Protein AF-A0A1V5AD58-F1 (afdb_monomer)

Nearest PDB structures (foldseek):
  9b3m-assembly1_A  TM=7.042E-01  e=6.873E+00  Staphylococcus aureus

Mean predicted aligned error: 9.77 Å

Structure (mmCIF, N/CA/C/O backbone):
data_AF-A0A1V5AD58-F1
#
_entry.id   AF-A0A1V5AD58-F1
#
loop_
_atom_site.group_PDB
_atom_site.id
_atom_site.type_symbol
_atom_site.label_atom_id
_atom_site.label_alt_id
_atom_site.label_comp_id
_atom_site.label_asym_id
_atom_site.label_entity_id
_atom_site.label_seq_id
_atom_site.pdbx_PDB_ins_code
_atom_site.Cartn_x
_atom_site.Cartn_y
_atom_site.Cartn_z
_atom_site.occupancy
_atom_site.B_iso_or_equiv
_atom_site.auth_seq_id
_atom_site.auth_comp_id
_atom_site.auth_asym_id
_atom_site.auth_atom_id
_atom_site.pdbx_PDB_model_num
ATOM 1 N N . MET A 1 1 ? -15.820 -0.517 3.379 1.00 56.34 1 MET A N 1
ATOM 2 C CA . MET A 1 1 ? -15.761 -1.652 2.433 1.00 56.34 1 MET A CA 1
ATOM 3 C C . MET A 1 1 ? -15.609 -1.183 0.987 1.00 56.34 1 MET A C 1
ATOM 5 O O . MET A 1 1 ? -14.560 -1.439 0.420 1.00 56.34 1 MET A O 1
ATOM 9 N N . LYS A 1 2 ? -16.562 -0.423 0.412 1.00 62.09 2 LYS A N 1
ATOM 10 C CA . LYS A 1 2 ? -16.493 0.024 -0.999 1.00 62.09 2 LYS A CA 1
ATOM 11 C C . LYS A 1 2 ? -15.225 0.829 -1.346 1.00 62.09 2 LYS A C 1
ATOM 13 O O . LYS A 1 2 ? -14.582 0.535 -2.341 1.00 62.09 2 LYS A O 1
ATOM 18 N N . THR A 1 3 ? -14.818 1.776 -0.499 1.00 68.00 3 THR A N 1
ATOM 19 C CA . THR A 1 3 ? -13.676 2.667 -0.784 1.00 68.00 3 THR A CA 1
ATOM 20 C C . THR A 1 3 ? -12.319 1.955 -0.770 1.00 68.00 3 THR A C 1
ATOM 22 O O . THR A 1 3 ? -11.500 2.204 -1.642 1.00 68.00 3 THR A O 1
ATOM 25 N N . ALA A 1 4 ? -12.104 1.021 0.166 1.00 67.88 4 ALA A N 1
ATOM 26 C CA . ALA A 1 4 ? -10.865 0.238 0.243 1.00 67.88 4 ALA A CA 1
ATOM 27 C C . ALA A 1 4 ? -10.693 -0.680 -0.981 1.00 67.88 4 ALA A C 1
ATOM 29 O O . ALA A 1 4 ? -9.604 -0.821 -1.529 1.00 67.88 4 ALA A O 1
ATOM 30 N N . LEU A 1 5 ? -11.795 -1.267 -1.448 1.00 69.31 5 LEU A N 1
ATOM 31 C CA . LEU A 1 5 ? -11.819 -2.139 -2.62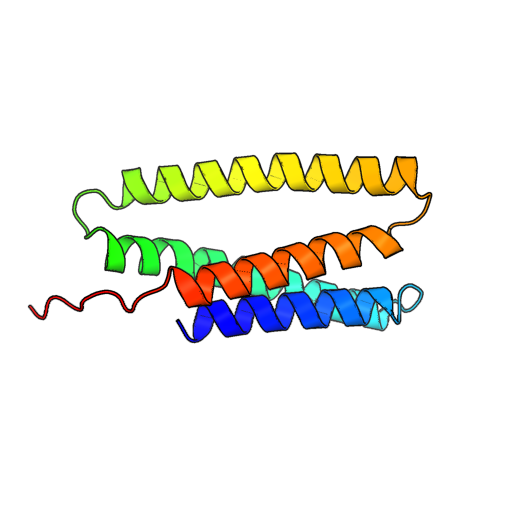0 1.00 69.31 5 LEU A CA 1
ATOM 32 C C . LEU A 1 5 ? -11.473 -1.364 -3.899 1.00 69.31 5 LEU A C 1
ATOM 34 O O . LEU A 1 5 ? -10.662 -1.826 -4.695 1.00 69.31 5 LEU A O 1
ATOM 38 N N . VAL A 1 6 ? -12.011 -0.148 -4.045 1.00 74.56 6 VAL A N 1
ATOM 39 C CA . VAL A 1 6 ? -11.675 0.758 -5.155 1.00 74.56 6 VAL A CA 1
ATOM 40 C C . VAL A 1 6 ? -10.185 1.103 -5.150 1.00 74.56 6 VAL A C 1
ATOM 42 O O . VAL A 1 6 ? -9.548 0.998 -6.193 1.00 74.56 6 VAL A O 1
ATOM 45 N N . THR A 1 7 ? -9.596 1.436 -3.996 1.00 74.88 7 THR A N 1
ATOM 46 C CA . THR A 1 7 ? -8.152 1.723 -3.922 1.00 74.88 7 THR A CA 1
ATOM 47 C C . THR A 1 7 ? -7.291 0.512 -4.286 1.00 74.88 7 THR A C 1
ATOM 49 O O . THR A 1 7 ? -6.333 0.665 -5.037 1.00 74.88 7 THR A O 1
ATOM 52 N N . TYR A 1 8 ? -7.645 -0.701 -3.841 1.00 75.25 8 TYR A N 1
ATOM 53 C CA . TYR A 1 8 ? -6.892 -1.908 -4.210 1.00 75.25 8 TYR A CA 1
ATOM 54 C C . TYR A 1 8 ? -7.007 -2.240 -5.701 1.00 75.25 8 TYR A C 1
ATOM 56 O O . TYR A 1 8 ? -6.009 -2.615 -6.312 1.00 75.25 8 TYR A O 1
ATOM 64 N N . ILE A 1 9 ? -8.185 -2.056 -6.305 1.00 77.81 9 ILE A N 1
ATOM 65 C CA . ILE A 1 9 ? -8.378 -2.238 -7.752 1.00 77.81 9 ILE A CA 1
ATOM 66 C C . ILE A 1 9 ? -7.537 -1.227 -8.539 1.00 77.81 9 ILE A C 1
ATOM 68 O O . ILE A 1 9 ? -6.861 -1.612 -9.489 1.00 77.81 9 ILE A O 1
ATOM 72 N N . LEU A 1 10 ? -7.537 0.047 -8.138 1.00 78.38 10 LEU A N 1
ATOM 73 C CA . LEU A 1 10 ? -6.760 1.090 -8.815 1.00 78.38 10 LEU A CA 1
ATOM 74 C C . LEU A 1 10 ? -5.251 0.818 -8.755 1.00 78.38 10 LEU A C 1
ATOM 76 O O . LEU A 1 10 ? -4.569 0.972 -9.767 1.00 78.38 10 LEU A O 1
ATOM 80 N N . ILE A 1 11 ? -4.743 0.363 -7.606 1.00 79.31 11 ILE A N 1
ATOM 81 C CA . ILE A 1 11 ? -3.336 -0.035 -7.449 1.00 79.31 11 ILE A CA 1
ATOM 82 C C . ILE A 1 11 ? -3.007 -1.216 -8.371 1.00 79.31 11 ILE A C 1
ATOM 84 O O . ILE A 1 11 ? -2.000 -1.185 -9.072 1.00 79.31 11 ILE A O 1
ATOM 88 N N . LEU A 1 12 ? -3.874 -2.230 -8.422 1.00 78.94 12 LEU A N 1
ATOM 89 C CA . LEU A 1 12 ? -3.675 -3.425 -9.245 1.00 78.94 12 LEU A CA 1
ATOM 90 C C . LEU A 1 12 ? -3.652 -3.075 -10.744 1.00 78.94 12 LEU A C 1
ATOM 92 O O . LEU A 1 12 ? -2.750 -3.504 -11.465 1.00 78.94 12 LEU A O 1
ATOM 96 N N . VAL A 1 13 ? -4.583 -2.230 -11.199 1.00 80.94 13 VAL A N 1
ATOM 97 C CA . VAL A 1 13 ? -4.621 -1.733 -12.584 1.00 80.94 13 VAL A CA 1
ATOM 98 C C . VAL A 1 13 ? -3.368 -0.920 -12.911 1.00 80.94 13 VAL A C 1
ATOM 100 O O . VAL A 1 13 ? -2.758 -1.162 -13.949 1.00 80.94 13 VAL A O 1
ATOM 103 N N . ALA A 1 14 ? -2.935 -0.015 -12.028 1.00 77.81 14 ALA A N 1
ATOM 104 C CA . ALA A 1 14 ? -1.712 0.763 -12.230 1.00 77.81 14 ALA A CA 1
ATOM 105 C C . ALA A 1 14 ? -0.466 -0.139 -12.331 1.00 77.81 14 ALA A C 1
ATOM 107 O O . ALA A 1 14 ? 0.366 0.049 -13.217 1.00 77.81 14 ALA A O 1
ATOM 108 N N . CYS A 1 15 ? -0.354 -1.167 -11.486 1.00 77.31 15 CYS A N 1
ATOM 109 C CA . CYS A 1 15 ? 0.761 -2.113 -11.545 1.00 77.31 15 CYS A CA 1
ATOM 110 C C . CYS A 1 15 ? 0.771 -2.941 -12.841 1.00 77.31 15 CYS A C 1
ATOM 112 O O . CYS A 1 15 ? 1.832 -3.104 -13.442 1.00 77.31 15 CYS A O 1
ATOM 114 N N . LEU A 1 16 ? -0.385 -3.428 -13.305 1.00 77.62 16 LEU A N 1
ATOM 115 C CA . LEU A 1 16 ? -0.487 -4.180 -14.565 1.00 77.62 16 LEU A CA 1
ATOM 116 C C . LEU A 1 16 ? -0.187 -3.306 -15.789 1.00 77.62 16 LEU A C 1
ATOM 118 O O . LEU A 1 16 ? 0.493 -3.745 -16.718 1.00 77.62 16 LEU A O 1
ATOM 122 N N . LEU A 1 17 ? -0.657 -2.059 -15.776 1.00 79.12 17 LEU A N 1
ATOM 123 C CA . LEU A 1 17 ? -0.442 -1.104 -16.860 1.00 79.12 17 LEU A CA 1
ATOM 124 C C . LEU A 1 17 ? 1.039 -0.709 -16.952 1.00 79.12 17 LEU A C 1
ATOM 126 O O . LEU A 1 17 ? 1.590 -0.643 -18.051 1.00 79.12 17 LEU A O 1
ATOM 130 N N . MET A 1 18 ? 1.710 -0.554 -15.807 1.00 75.19 18 MET A N 1
ATOM 131 C CA . MET A 1 18 ? 3.145 -0.275 -15.760 1.00 75.19 18 MET A CA 1
ATOM 132 C C . MET A 1 18 ? 4.015 -1.496 -16.100 1.00 75.19 18 MET A C 1
ATOM 134 O O . MET A 1 18 ? 5.097 -1.339 -16.662 1.00 75.19 18 MET A O 1
ATOM 138 N N . TYR A 1 19 ? 3.530 -2.713 -15.830 1.00 73.19 19 TYR A N 1
ATOM 139 C CA . TYR A 1 19 ? 4.180 -3.949 -16.275 1.00 73.19 19 TYR A CA 1
ATOM 140 C C . TYR A 1 19 ? 4.097 -4.127 -17.799 1.00 73.19 19 TYR A C 1
ATOM 142 O O . TYR A 1 19 ? 5.096 -4.457 -18.434 1.00 73.19 19 TYR A O 1
ATOM 150 N N . SER A 1 20 ? 2.926 -3.874 -18.395 1.00 73.44 20 SER A N 1
ATOM 151 C CA . SER A 1 20 ? 2.713 -4.030 -19.841 1.00 73.44 20 SER A CA 1
ATOM 152 C C . SER A 1 20 ? 3.356 -2.917 -20.676 1.00 73.44 20 SER A C 1
ATOM 154 O O . SER A 1 20 ? 3.721 -3.158 -21.824 1.00 73.44 20 SER A O 1
ATOM 156 N N . SER A 1 21 ? 3.486 -1.708 -20.121 1.00 71.56 21 SER A N 1
ATOM 157 C CA . SER A 1 21 ? 3.951 -0.511 -20.838 1.00 71.56 21 SER A CA 1
ATOM 158 C C . SER A 1 21 ? 5.171 0.128 -20.171 1.00 71.56 21 SER A C 1
ATOM 160 O O . SER A 1 21 ? 5.262 1.353 -20.076 1.00 71.56 21 SER A O 1
ATOM 162 N N . TYR A 1 22 ? 6.127 -0.697 -19.731 1.00 66.19 22 TYR A N 1
ATOM 163 C CA . TYR A 1 22 ? 7.293 -0.273 -18.942 1.00 66.19 22 TYR A CA 1
ATOM 164 C C . TYR A 1 22 ? 8.119 0.857 -19.589 1.00 66.19 22 TYR A C 1
ATOM 166 O O . TYR A 1 22 ? 8.666 1.702 -18.886 1.00 66.19 22 TYR A O 1
ATOM 174 N N . SER A 1 23 ? 8.176 0.913 -20.925 1.00 67.56 23 SER A N 1
ATOM 175 C CA . SER A 1 23 ? 8.977 1.904 -21.661 1.00 67.56 23 SER A CA 1
ATOM 176 C C . SER A 1 23 ? 8.238 3.214 -21.986 1.00 67.56 23 SER A C 1
ATOM 178 O O . SER A 1 23 ? 8.839 4.110 -22.580 1.00 67.56 23 SER A O 1
ATOM 180 N N . SER A 1 24 ? 6.947 3.344 -21.658 1.00 77.75 24 SER A N 1
ATOM 181 C CA . SER A 1 24 ? 6.146 4.523 -22.017 1.00 77.75 24 SER A CA 1
ATOM 182 C C . SER A 1 24 ? 6.069 5.537 -20.875 1.00 77.75 24 SER A C 1
ATOM 184 O O . SER A 1 24 ? 5.519 5.261 -19.808 1.00 77.75 24 SER A O 1
ATOM 186 N N . VAL A 1 25 ? 6.549 6.759 -21.128 1.00 80.56 25 VAL A N 1
ATOM 187 C CA . VAL A 1 25 ? 6.477 7.882 -20.173 1.00 80.56 25 VAL A CA 1
ATOM 188 C C . VAL A 1 25 ? 5.026 8.219 -19.814 1.00 80.56 25 VAL A C 1
ATOM 190 O O . VAL A 1 25 ? 4.720 8.505 -18.659 1.00 80.56 25 VAL A O 1
ATOM 193 N N . THR A 1 26 ? 4.101 8.134 -20.773 1.00 79.69 26 THR A N 1
ATOM 194 C CA . THR A 1 26 ? 2.677 8.413 -20.537 1.00 79.69 26 THR A CA 1
ATOM 195 C C . THR A 1 26 ? 2.057 7.398 -19.578 1.00 79.69 26 THR A C 1
ATOM 197 O O . THR A 1 26 ? 1.329 7.785 -18.664 1.00 79.69 26 THR A O 1
ATOM 200 N N . ALA A 1 27 ? 2.382 6.111 -19.738 1.00 77.19 27 ALA A N 1
ATOM 201 C CA . ALA A 1 27 ? 1.933 5.064 -18.823 1.00 77.19 27 ALA A CA 1
ATOM 202 C C . ALA A 1 27 ? 2.482 5.292 -17.407 1.00 77.19 27 ALA A C 1
ATOM 204 O O . ALA A 1 27 ? 1.727 5.193 -16.438 1.00 77.19 27 ALA A O 1
ATOM 205 N N . TYR A 1 28 ? 3.754 5.689 -17.293 1.00 77.06 28 TYR A N 1
ATOM 206 C CA . TYR A 1 28 ? 4.369 6.039 -16.013 1.00 77.06 28 TYR A CA 1
ATOM 207 C C . TYR A 1 28 ? 3.641 7.188 -15.309 1.00 77.06 28 TYR A C 1
ATOM 209 O O . TYR A 1 28 ? 3.296 7.059 -14.136 1.00 77.06 28 TYR A O 1
ATOM 217 N N . VAL A 1 29 ? 3.351 8.285 -16.016 1.00 82.88 29 VAL A N 1
ATOM 218 C CA . VAL A 1 29 ? 2.656 9.449 -15.439 1.00 82.88 29 VAL A CA 1
ATOM 219 C C . VAL A 1 29 ? 1.259 9.071 -14.938 1.00 82.88 29 VAL A C 1
ATOM 221 O O . VAL A 1 29 ? 0.888 9.444 -13.826 1.00 82.88 29 VAL A O 1
ATOM 224 N N . ILE A 1 30 ? 0.500 8.286 -15.709 1.00 83.50 30 ILE A N 1
ATOM 225 C CA . ILE A 1 30 ? -0.836 7.824 -15.300 1.00 83.50 30 ILE A CA 1
ATOM 226 C C . ILE A 1 30 ? -0.744 6.956 -14.040 1.00 83.50 30 ILE A C 1
ATOM 228 O O . ILE A 1 30 ? -1.474 7.186 -13.075 1.00 83.50 30 ILE A O 1
ATOM 232 N N . CYS A 1 31 ? 0.177 5.990 -14.018 1.00 82.19 31 CYS A N 1
ATOM 233 C CA . CYS A 1 31 ? 0.372 5.119 -12.861 1.00 82.19 31 CYS A CA 1
ATOM 234 C C . CYS A 1 31 ? 0.823 5.911 -11.630 1.00 82.19 31 CYS A C 1
ATOM 236 O O . CYS A 1 31 ? 0.334 5.660 -10.531 1.00 82.19 31 CYS A O 1
ATOM 238 N N . PHE A 1 32 ? 1.697 6.903 -11.811 1.00 81.44 32 PHE A N 1
ATOM 239 C CA . PHE A 1 32 ? 2.150 7.786 -10.743 1.00 81.44 32 PHE A CA 1
ATOM 240 C C . PHE A 1 32 ? 0.981 8.554 -10.117 1.00 81.44 32 PHE A C 1
ATOM 242 O O . PHE A 1 32 ? 0.808 8.519 -8.900 1.00 81.44 32 PHE A O 1
ATOM 249 N N . VAL A 1 33 ? 0.129 9.181 -10.935 1.00 85.94 33 VAL A N 1
ATOM 250 C CA . VAL A 1 33 ? -1.057 9.911 -10.454 1.00 85.94 33 VAL A CA 1
ATOM 251 C C . VAL A 1 33 ? -2.027 8.978 -9.729 1.00 85.94 33 VAL A C 1
ATOM 253 O O . VAL A 1 33 ? -2.533 9.331 -8.664 1.00 85.94 33 VAL A O 1
ATOM 256 N N . LEU A 1 34 ? -2.265 7.776 -10.262 1.00 82.75 34 LEU A N 1
ATOM 257 C CA . LEU A 1 34 ? -3.162 6.796 -9.645 1.00 82.75 34 LEU A CA 1
ATOM 258 C C . LEU A 1 34 ? -2.643 6.308 -8.289 1.00 82.75 34 LEU A C 1
ATOM 260 O O . LEU A 1 34 ? -3.393 6.308 -7.311 1.00 82.75 34 LEU A O 1
ATOM 264 N N . LEU A 1 35 ? -1.368 5.919 -8.210 1.00 82.12 35 LEU A N 1
ATOM 265 C CA . LEU A 1 35 ? -0.759 5.427 -6.973 1.00 82.12 35 LEU A CA 1
ATOM 266 C C . LEU A 1 35 ? -0.674 6.532 -5.916 1.00 82.12 35 LEU A C 1
ATOM 268 O O . LEU A 1 35 ? -1.045 6.309 -4.762 1.00 82.12 35 LEU A O 1
ATOM 272 N N . TRP A 1 36 ? -0.261 7.739 -6.309 1.00 81.50 36 TRP A N 1
ATOM 273 C CA . TRP A 1 36 ? -0.172 8.881 -5.398 1.00 81.50 36 TRP A CA 1
ATOM 274 C C . TRP A 1 36 ? -1.554 9.366 -4.940 1.00 81.50 36 TRP A C 1
ATOM 276 O O . TRP A 1 36 ? -1.750 9.705 -3.772 1.00 81.50 36 TRP A O 1
ATOM 286 N N . GLY A 1 37 ? -2.552 9.315 -5.826 1.00 81.81 37 GLY A N 1
ATOM 287 C CA . GLY A 1 37 ? -3.949 9.572 -5.483 1.00 81.81 37 GLY A CA 1
ATOM 288 C C . GLY A 1 37 ? -4.505 8.550 -4.487 1.00 81.81 37 GLY A C 1
ATOM 289 O O . GLY A 1 37 ? -5.170 8.929 -3.522 1.00 81.81 37 GLY A O 1
ATOM 290 N N . CYS A 1 38 ? -4.183 7.263 -4.659 1.00 81.19 38 CYS A N 1
ATOM 291 C CA . CYS A 1 38 ? -4.567 6.216 -3.707 1.00 81.19 38 CYS A CA 1
ATOM 292 C C . CYS A 1 38 ? -3.906 6.411 -2.336 1.00 81.19 38 CYS A C 1
ATOM 294 O O . CYS A 1 38 ? -4.565 6.215 -1.315 1.00 81.19 38 CYS A O 1
ATOM 296 N N . LEU A 1 39 ? -2.641 6.843 -2.304 1.00 78.50 39 LEU A N 1
ATOM 297 C CA . LEU A 1 39 ? -1.936 7.182 -1.067 1.00 78.50 39 LEU A CA 1
ATOM 298 C C . LEU A 1 39 ? -2.638 8.325 -0.313 1.00 78.50 39 LEU A C 1
ATOM 300 O O . LEU A 1 39 ? -2.901 8.209 0.886 1.00 78.50 39 LEU A O 1
ATOM 304 N N . GLY A 1 40 ? -2.997 9.400 -1.021 1.00 78.50 40 GLY A N 1
ATOM 305 C CA . GLY A 1 40 ? -3.751 10.514 -0.442 1.00 78.50 40 GLY A CA 1
ATOM 306 C C . GLY A 1 40 ? -5.130 10.087 0.073 1.00 78.50 40 GLY A C 1
ATOM 307 O O . GLY A 1 40 ? -5.527 10.457 1.179 1.00 78.50 40 GLY A O 1
ATOM 308 N N . GLY A 1 41 ? -5.833 9.239 -0.685 1.00 77.44 41 GLY A N 1
ATOM 309 C CA . GLY A 1 41 ? -7.107 8.656 -0.265 1.00 77.44 41 GLY A CA 1
ATOM 310 C C . GLY A 1 41 ? -6.981 7.797 0.997 1.00 77.44 41 GLY A C 1
ATOM 311 O O . GLY A 1 41 ? -7.824 7.887 1.890 1.00 77.44 41 GLY A O 1
ATOM 312 N N . TRP A 1 42 ? -5.909 7.012 1.120 1.00 77.44 42 TRP A N 1
ATOM 313 C CA . TRP A 1 42 ? -5.661 6.186 2.301 1.00 77.44 42 TRP A CA 1
ATOM 314 C C . TRP A 1 42 ? -5.473 7.028 3.568 1.00 77.44 42 TRP A C 1
ATOM 316 O O . TRP A 1 42 ? -6.099 6.725 4.583 1.00 77.44 42 TRP A O 1
ATOM 326 N N . LEU A 1 43 ? -4.706 8.123 3.504 1.00 75.31 43 LEU A N 1
ATOM 327 C CA . LEU A 1 43 ? -4.499 9.024 4.649 1.00 75.31 43 LEU A CA 1
ATOM 328 C C . LEU A 1 43 ? -5.802 9.672 5.148 1.00 75.31 43 LEU A C 1
ATOM 330 O O . LEU A 1 43 ? -5.946 9.902 6.346 1.00 75.31 43 LEU A O 1
ATOM 334 N N . ALA A 1 44 ? -6.772 9.917 4.263 1.00 75.00 44 ALA A N 1
ATOM 335 C CA . ALA A 1 44 ? -8.092 10.424 4.648 1.00 75.00 44 ALA A CA 1
ATOM 336 C C . ALA A 1 44 ? -9.008 9.331 5.246 1.00 75.00 44 ALA A C 1
ATOM 338 O O . ALA A 1 44 ? -9.802 9.590 6.158 1.00 75.00 44 ALA A O 1
ATOM 339 N N . ILE A 1 45 ? -8.900 8.093 4.752 1.00 71.69 45 ILE A N 1
ATOM 340 C CA . ILE A 1 45 ? -9.737 6.961 5.182 1.00 71.69 45 ILE A CA 1
ATOM 341 C C . ILE A 1 45 ? -9.219 6.333 6.485 1.00 71.69 45 ILE A C 1
ATOM 343 O O . ILE A 1 45 ? -10.015 5.880 7.305 1.00 71.69 45 ILE A O 1
ATOM 347 N N . ALA A 1 46 ? -7.907 6.303 6.710 1.00 70.88 46 ALA A N 1
ATOM 348 C CA . ALA A 1 46 ? -7.296 5.647 7.864 1.00 70.88 46 ALA A CA 1
ATOM 349 C C . ALA A 1 46 ? -7.809 6.161 9.233 1.00 70.88 46 ALA A C 1
ATOM 351 O O . ALA A 1 46 ? -8.239 5.329 10.042 1.00 70.88 46 ALA A O 1
ATOM 352 N N . PRO A 1 47 ? -7.857 7.479 9.526 1.00 67.62 47 PRO A N 1
ATOM 353 C CA . PRO A 1 47 ? -8.345 7.968 10.818 1.00 67.62 47 PRO A CA 1
ATOM 354 C C . PRO A 1 47 ? -9.865 7.818 10.969 1.00 67.62 47 PRO A C 1
ATOM 356 O O . PRO A 1 47 ? -10.342 7.500 12.057 1.00 67.62 47 PRO A O 1
ATOM 359 N N . THR A 1 48 ? -10.634 7.989 9.889 1.00 69.69 48 THR A N 1
ATOM 360 C CA . THR A 1 48 ? -12.102 7.850 9.907 1.00 69.69 48 THR A CA 1
ATOM 361 C C . THR A 1 48 ? -12.538 6.392 10.078 1.00 69.69 48 THR A C 1
ATOM 363 O O . THR A 1 48 ? -13.475 6.107 10.831 1.00 69.69 48 THR A O 1
ATOM 366 N N . ALA A 1 49 ? -11.825 5.450 9.454 1.00 67.81 49 ALA A N 1
ATOM 367 C CA . ALA A 1 49 ? -12.016 4.020 9.664 1.00 67.81 49 ALA A CA 1
ATOM 368 C C . ALA A 1 49 ? -11.617 3.608 11.089 1.00 67.81 49 ALA A C 1
ATOM 370 O O . ALA A 1 49 ? -12.406 2.959 11.771 1.00 67.81 49 ALA A O 1
ATOM 371 N N . THR A 1 50 ? -10.447 4.035 11.576 1.00 65.38 50 THR A N 1
ATOM 372 C CA . THR A 1 50 ? -9.985 3.706 12.938 1.00 65.38 50 THR A CA 1
ATOM 373 C C . THR A 1 50 ? -10.955 4.233 14.001 1.00 65.38 50 THR A C 1
ATOM 375 O O . THR A 1 50 ? -11.348 3.481 14.895 1.00 65.38 50 THR A O 1
ATOM 378 N N . ALA A 1 51 ? -11.448 5.466 13.834 1.00 63.50 51 ALA A N 1
ATOM 379 C CA . ALA A 1 51 ? -12.467 6.056 14.701 1.00 63.50 51 ALA A CA 1
ATOM 380 C C . ALA A 1 51 ? -13.776 5.251 14.706 1.00 63.50 51 ALA A C 1
ATOM 382 O O . ALA A 1 51 ? -14.383 5.061 15.760 1.00 63.50 51 ALA A O 1
ATOM 383 N N . SER A 1 52 ? -14.200 4.759 13.536 1.00 65.19 52 SER A N 1
ATOM 384 C CA . SER A 1 52 ? -15.452 4.008 13.377 1.00 65.19 52 SER A CA 1
ATOM 385 C C . SER A 1 52 ? -15.389 2.587 13.950 1.00 65.19 52 SER A C 1
ATOM 387 O O . SER A 1 52 ? -16.419 2.076 14.381 1.00 65.19 52 SER A O 1
ATOM 389 N N . TYR A 1 53 ? -14.217 1.940 13.956 1.00 64.69 53 TYR A N 1
ATOM 390 C CA . TYR A 1 53 ? -14.055 0.574 14.480 1.00 64.69 53 TYR A CA 1
ATOM 391 C C . TYR A 1 53 ? -13.686 0.524 15.968 1.00 64.69 53 TYR A C 1
ATOM 393 O O . TYR A 1 53 ? -14.151 -0.374 16.666 1.00 64.69 53 TYR A O 1
ATOM 401 N N . PHE A 1 54 ? -12.875 1.464 16.466 1.00 63.03 54 PHE A N 1
ATOM 402 C CA . PHE A 1 54 ? -12.357 1.423 17.841 1.00 63.03 54 PHE A CA 1
ATOM 403 C C . PHE A 1 54 ? -12.961 2.479 18.786 1.00 63.03 54 PHE A C 1
ATOM 405 O O . PHE A 1 54 ? -12.747 2.407 19.995 1.00 63.03 54 PHE A O 1
ATOM 412 N N . GLY A 1 55 ? -13.749 3.429 18.270 1.00 57.56 55 GLY A N 1
ATOM 413 C CA . GLY A 1 55 ? -14.382 4.489 19.057 1.00 57.56 55 GLY A CA 1
ATOM 414 C C . GLY A 1 55 ? -13.455 5.672 19.381 1.00 57.56 55 GLY A C 1
ATOM 415 O O . GLY A 1 55 ? -12.234 5.558 19.437 1.00 57.56 55 GLY A O 1
ATOM 416 N N . MET A 1 56 ? -14.052 6.845 19.622 1.00 55.78 56 MET A N 1
ATOM 417 C CA . MET A 1 56 ? -13.357 8.137 19.802 1.00 55.78 56 MET A CA 1
ATOM 418 C C . MET A 1 56 ? -12.435 8.228 21.035 1.00 55.78 56 MET A C 1
ATOM 420 O O . MET A 1 56 ? -11.649 9.166 21.127 1.00 55.78 56 MET A O 1
ATOM 424 N N . LYS A 1 57 ? -12.517 7.287 21.988 1.00 55.50 57 LYS A N 1
ATOM 425 C CA . LYS A 1 57 ? -11.864 7.403 23.307 1.00 55.50 57 LYS A CA 1
ATOM 426 C C . LYS A 1 57 ? -10.356 7.095 23.293 1.00 55.50 57 LYS A C 1
ATOM 428 O O . LYS A 1 57 ? -9.625 7.708 24.056 1.00 55.50 57 LYS A O 1
ATOM 433 N N . ASP A 1 58 ? -9.894 6.219 22.393 1.00 61.53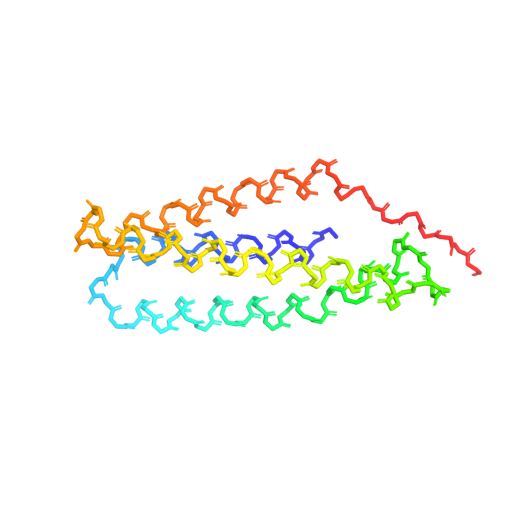 58 ASP A N 1
ATOM 434 C CA . ASP A 1 58 ? -8.473 5.834 22.230 1.00 61.53 58 ASP A CA 1
ATOM 435 C C . ASP A 1 58 ? -7.990 5.951 20.765 1.00 61.53 58 ASP A C 1
ATOM 437 O O . ASP A 1 58 ? -7.030 5.301 20.340 1.00 61.53 58 ASP A O 1
ATOM 441 N N . ASN A 1 59 ? -8.643 6.802 19.964 1.00 59.34 59 ASN A N 1
ATOM 442 C CA . ASN A 1 59 ? -8.390 6.901 18.522 1.00 59.34 59 ASN A CA 1
ATOM 443 C C . ASN A 1 59 ? -6.927 7.266 18.193 1.00 59.34 59 ASN A C 1
ATOM 445 O O . ASN A 1 59 ? -6.360 6.731 17.249 1.00 59.34 59 ASN A O 1
ATOM 449 N N . ALA A 1 60 ? -6.277 8.105 19.010 1.00 65.81 60 ALA A N 1
ATOM 450 C CA . ALA A 1 60 ? -4.872 8.475 18.819 1.00 65.81 60 ALA A CA 1
ATOM 451 C C . ALA A 1 60 ? -3.896 7.299 19.027 1.00 65.81 60 ALA A C 1
ATOM 453 O O . ALA A 1 60 ? -2.933 7.170 18.275 1.00 65.81 60 ALA A O 1
ATOM 454 N N . LYS A 1 61 ? -4.150 6.411 20.001 1.00 68.12 61 LYS A N 1
ATOM 455 C CA . LYS A 1 61 ? -3.297 5.236 20.265 1.00 68.12 61 LYS A CA 1
ATOM 456 C C . LYS A 1 61 ? -3.460 4.170 19.184 1.00 68.12 61 LYS A C 1
ATOM 458 O O . LYS A 1 61 ? -2.468 3.649 18.681 1.00 68.12 61 LYS A O 1
ATOM 463 N N . ASN A 1 62 ? -4.703 3.892 18.787 1.00 67.62 62 ASN A N 1
ATOM 464 C CA . ASN A 1 62 ? -4.987 2.903 17.747 1.00 67.62 62 ASN A CA 1
ATOM 465 C C . ASN A 1 62 ? -4.540 3.388 16.366 1.00 67.62 62 ASN A C 1
ATOM 467 O O . ASN A 1 62 ? -3.945 2.621 15.612 1.00 67.62 62 ASN A O 1
ATOM 471 N N . TYR A 1 63 ? -4.742 4.670 16.055 1.00 72.50 63 TYR A N 1
ATOM 472 C CA . TYR A 1 63 ? -4.208 5.261 14.832 1.00 72.50 63 TYR A CA 1
ATOM 473 C C . TYR A 1 63 ? -2.677 5.263 14.837 1.00 72.50 63 TYR A C 1
ATOM 475 O O . TYR A 1 63 ? -2.074 4.932 13.821 1.00 72.50 63 TYR A O 1
ATOM 483 N N . GLY A 1 64 ? -2.052 5.547 15.986 1.00 75.75 64 GLY A N 1
ATOM 484 C CA . GLY A 1 64 ? -0.605 5.431 16.166 1.00 75.75 64 GLY A CA 1
ATOM 485 C C . GLY A 1 64 ? -0.084 4.044 15.789 1.00 75.75 64 GLY A C 1
ATOM 486 O O . GLY A 1 64 ? 0.842 3.951 14.992 1.00 75.75 64 GLY A O 1
ATOM 487 N N . LEU A 1 65 ? -0.736 2.973 16.257 1.00 76.19 65 LEU A N 1
ATOM 488 C CA . LEU A 1 65 ? -0.376 1.594 15.906 1.00 76.19 65 LEU A CA 1
ATOM 489 C C . LEU A 1 65 ? -0.497 1.320 14.394 1.00 76.19 65 LEU A C 1
ATOM 491 O O . LEU A 1 65 ? 0.399 0.723 13.795 1.00 76.19 65 LEU A O 1
ATOM 495 N N . VAL A 1 66 ? -1.581 1.783 13.762 1.00 78.38 66 VAL A N 1
ATOM 496 C CA . VAL A 1 66 ? -1.784 1.659 12.305 1.00 78.38 66 VAL A CA 1
ATOM 497 C C . VAL A 1 66 ? -0.702 2.424 11.539 1.00 78.38 66 VAL A C 1
ATOM 499 O O . VAL A 1 66 ? -0.174 1.924 10.545 1.00 78.38 66 VAL A O 1
ATOM 502 N N . PHE A 1 67 ? -0.324 3.608 12.019 1.00 79.94 67 PHE A N 1
ATOM 503 C CA . PHE A 1 67 ? 0.726 4.423 11.415 1.00 79.94 67 PHE A CA 1
ATOM 504 C C . PHE A 1 67 ? 2.118 3.803 11.602 1.00 79.94 67 PHE A C 1
ATOM 506 O O . PHE A 1 67 ? 2.946 3.862 10.695 1.00 79.94 67 PHE A O 1
ATOM 513 N N . THR A 1 68 ? 2.370 3.139 12.734 1.00 83.00 68 THR A N 1
ATOM 514 C CA . THR A 1 68 ? 3.589 2.347 12.950 1.00 83.00 68 THR A CA 1
ATOM 515 C C . THR A 1 68 ? 3.661 1.170 11.980 1.00 83.00 68 THR A C 1
ATOM 517 O O . THR A 1 68 ? 4.706 0.955 11.367 1.00 83.00 68 THR A O 1
ATOM 520 N N . ALA A 1 69 ? 2.556 0.444 11.779 1.00 82.19 69 ALA A N 1
ATOM 521 C CA . ALA A 1 69 ? 2.492 -0.634 10.792 1.00 82.19 69 ALA A CA 1
ATOM 522 C C . ALA A 1 69 ? 2.714 -0.114 9.360 1.00 82.19 69 ALA A C 1
ATOM 5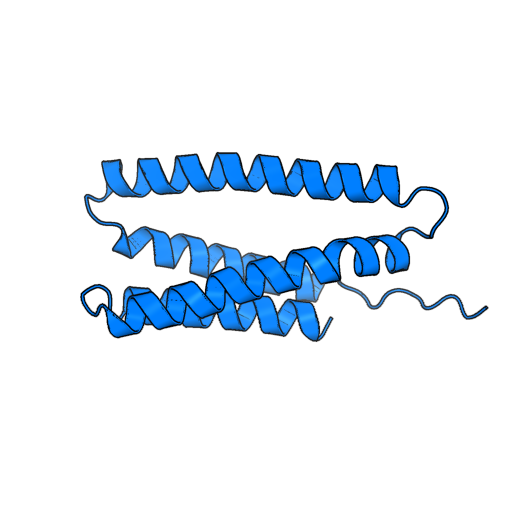24 O O . ALA A 1 69 ? 3.438 -0.738 8.584 1.00 82.19 69 ALA A O 1
ATOM 525 N N . TYR A 1 70 ? 2.159 1.056 9.029 1.00 81.88 70 TYR A N 1
ATOM 526 C CA . TYR A 1 70 ? 2.403 1.736 7.756 1.00 81.88 70 TYR A CA 1
ATOM 527 C C . TYR A 1 70 ? 3.884 2.102 7.570 1.00 81.88 70 TYR A C 1
ATOM 529 O O . TYR A 1 70 ? 4.464 1.801 6.527 1.00 81.88 70 TYR A O 1
ATOM 537 N N . GLY A 1 71 ? 4.527 2.675 8.592 1.00 82.00 71 GLY A N 1
ATOM 538 C CA . GLY A 1 71 ? 5.957 2.993 8.566 1.00 82.00 71 GLY A CA 1
ATOM 539 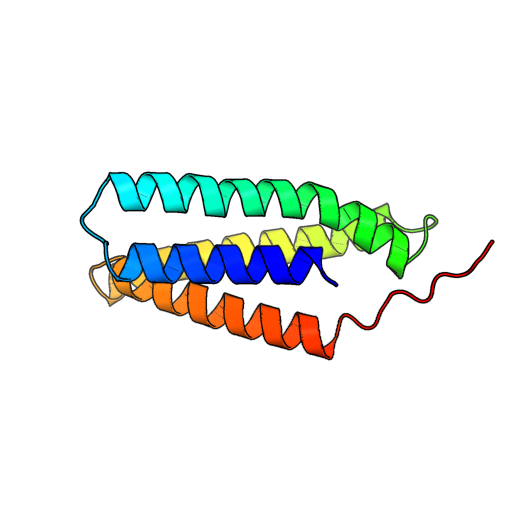C C . GLY A 1 71 ? 6.841 1.753 8.406 1.00 82.00 71 GLY A C 1
ATOM 540 O O . GLY A 1 71 ? 7.743 1.742 7.570 1.00 82.00 71 GLY A O 1
ATOM 541 N N . ALA A 1 72 ? 6.547 0.676 9.139 1.00 86.44 72 ALA A N 1
ATOM 542 C CA . ALA A 1 72 ? 7.248 -0.599 8.987 1.00 86.44 72 ALA A CA 1
ATOM 543 C C . ALA A 1 72 ? 7.076 -1.176 7.570 1.00 86.44 72 ALA A C 1
ATOM 545 O O . ALA A 1 72 ? 8.049 -1.615 6.955 1.00 86.44 72 ALA A O 1
ATOM 546 N N . GLY A 1 73 ? 5.860 -1.107 7.018 1.00 82.94 73 GLY A N 1
ATOM 547 C CA . GLY A 1 73 ? 5.571 -1.504 5.641 1.00 82.94 73 GLY A CA 1
ATOM 548 C C . GLY A 1 73 ? 6.341 -0.681 4.605 1.00 82.94 73 GLY A C 1
ATOM 549 O O . GLY A 1 73 ? 6.838 -1.249 3.635 1.00 82.94 73 GLY A O 1
ATOM 550 N N . ALA A 1 74 ? 6.507 0.627 4.824 1.00 81.81 74 ALA A N 1
ATOM 551 C CA . ALA A 1 74 ? 7.289 1.496 3.943 1.00 81.81 74 ALA A CA 1
ATOM 552 C C . ALA A 1 74 ? 8.785 1.136 3.944 1.00 81.81 74 ALA A C 1
ATOM 554 O O . ALA A 1 74 ? 9.404 1.098 2.881 1.00 81.81 74 ALA A O 1
ATOM 555 N N . ILE A 1 75 ? 9.354 0.808 5.110 1.00 86.31 75 ILE A N 1
ATOM 556 C CA . ILE A 1 75 ? 10.750 0.353 5.225 1.00 86.31 75 ILE A CA 1
ATOM 557 C C . ILE A 1 75 ? 10.938 -0.969 4.476 1.00 86.31 75 ILE A C 1
ATOM 559 O O . ILE A 1 75 ? 11.828 -1.080 3.631 1.00 86.31 75 ILE A O 1
ATOM 563 N N . ILE A 1 76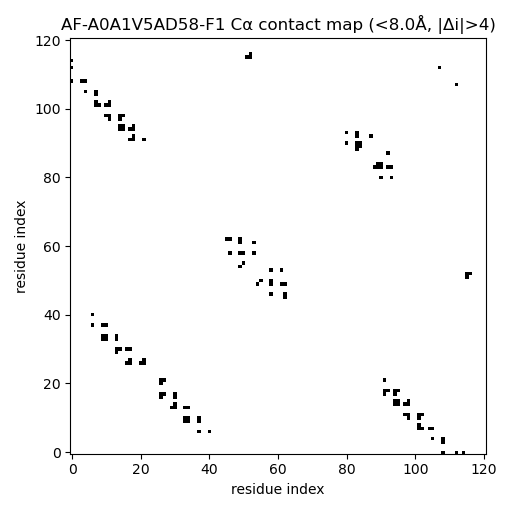 ? 10.076 -1.956 4.742 1.00 83.44 76 ILE A N 1
ATOM 564 C CA . ILE A 1 76 ? 10.142 -3.269 4.088 1.00 83.44 76 ILE A CA 1
ATOM 565 C C . ILE A 1 76 ? 9.952 -3.116 2.574 1.00 83.44 76 ILE A C 1
ATOM 567 O O . ILE A 1 76 ? 10.741 -3.655 1.804 1.00 83.44 76 ILE A O 1
ATOM 571 N N . GLY A 1 77 ? 8.960 -2.337 2.135 1.00 79.31 77 GLY A N 1
ATOM 572 C CA . GLY A 1 77 ? 8.703 -2.072 0.719 1.00 79.31 77 GLY A CA 1
ATOM 573 C C . GLY A 1 77 ? 9.887 -1.405 0.018 1.00 79.31 77 GLY A C 1
ATOM 574 O O . GLY A 1 77 ? 10.236 -1.800 -1.094 1.00 79.31 77 GLY A O 1
ATOM 575 N N . GLY A 1 78 ? 10.555 -0.459 0.687 1.00 80.00 78 GLY A N 1
ATOM 576 C CA . GLY A 1 78 ? 11.781 0.169 0.198 1.00 80.00 78 GLY A CA 1
ATOM 577 C C . GLY A 1 78 ? 12.914 -0.839 0.001 1.00 80.00 78 GLY A C 1
ATOM 578 O O . GLY A 1 78 ? 13.489 -0.901 -1.086 1.00 80.00 78 GLY A O 1
ATOM 579 N N . ILE A 1 79 ? 13.177 -1.687 1.001 1.00 83.00 79 ILE A N 1
ATOM 580 C CA . ILE A 1 79 ? 14.212 -2.733 0.926 1.00 83.00 79 ILE A CA 1
ATOM 581 C C . ILE A 1 79 ? 13.898 -3.732 -0.192 1.00 83.00 79 ILE A C 1
ATOM 583 O O . ILE A 1 79 ? 14.774 -4.043 -0.995 1.00 83.00 79 ILE A O 1
ATOM 587 N N . VAL A 1 80 ? 12.647 -4.192 -0.294 1.00 78.50 80 VAL A N 1
ATOM 588 C CA . VAL A 1 80 ? 12.219 -5.116 -1.357 1.00 78.50 80 VAL A CA 1
ATOM 589 C C . VAL A 1 80 ? 12.365 -4.466 -2.736 1.00 78.50 80 VAL A C 1
ATOM 591 O O . VAL A 1 80 ? 12.790 -5.133 -3.672 1.00 78.50 80 VAL A O 1
ATOM 594 N N . SER A 1 81 ? 12.079 -3.166 -2.874 1.00 72.94 81 SER A N 1
ATOM 595 C CA . SER A 1 81 ? 12.259 -2.440 -4.141 1.00 72.94 81 SER A CA 1
ATOM 596 C C . SER A 1 81 ? 13.728 -2.296 -4.546 1.00 72.94 81 SER A C 1
ATOM 598 O O . SER A 1 81 ? 14.054 -2.425 -5.727 1.00 72.94 81 SER A O 1
ATOM 600 N N . ALA A 1 82 ? 14.617 -2.084 -3.571 1.00 74.19 82 ALA A N 1
ATOM 601 C CA . ALA A 1 82 ? 16.055 -2.009 -3.793 1.00 74.19 82 ALA A CA 1
ATOM 602 C C . ALA A 1 82 ? 16.616 -3.384 -4.182 1.00 74.19 82 ALA A C 1
ATOM 604 O O . ALA A 1 82 ? 17.260 -3.512 -5.219 1.00 74.19 82 ALA A O 1
ATOM 605 N N . GLN A 1 83 ? 16.264 -4.435 -3.436 1.00 73.88 83 GLN A N 1
ATOM 606 C CA . GLN A 1 83 ? 16.697 -5.796 -3.755 1.00 73.88 83 GLN A CA 1
ATOM 607 C C . GLN A 1 83 ? 16.119 -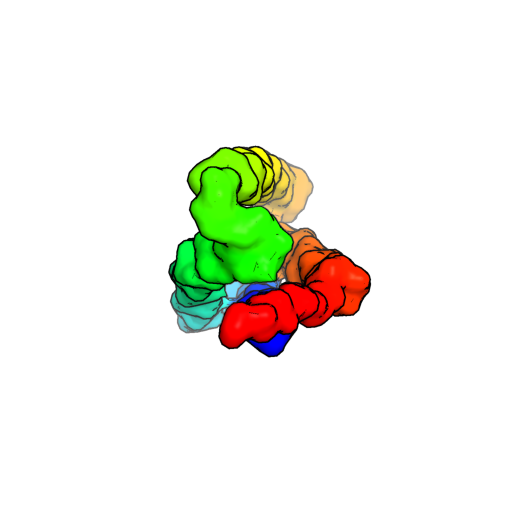6.311 -5.074 1.00 73.88 83 GLN A C 1
ATOM 609 O O . GLN A 1 83 ? 16.804 -7.030 -5.795 1.00 73.88 83 GLN A O 1
ATOM 614 N N . ALA A 1 84 ? 14.888 -5.934 -5.433 1.00 70.06 84 ALA A N 1
ATOM 615 C CA . ALA A 1 84 ? 14.315 -6.290 -6.728 1.00 70.06 84 ALA A CA 1
ATOM 616 C C . ALA A 1 84 ? 15.134 -5.703 -7.889 1.00 70.06 84 ALA A C 1
ATOM 618 O O . ALA A 1 84 ? 15.327 -6.378 -8.899 1.00 70.06 84 ALA A O 1
ATOM 619 N N . LYS A 1 85 ? 15.660 -4.481 -7.734 1.00 68.12 85 LYS A N 1
ATOM 620 C CA . LYS A 1 85 ? 16.566 -3.867 -8.711 1.00 68.12 85 LYS A CA 1
ATOM 621 C C . LYS A 1 85 ? 17.900 -4.615 -8.793 1.00 68.12 85 LYS A C 1
ATOM 623 O O . LYS A 1 85 ? 18.370 -4.874 -9.898 1.00 68.12 85 LYS A O 1
ATOM 628 N N . ASP A 1 86 ? 18.467 -4.977 -7.645 1.00 69.19 86 ASP A N 1
ATOM 629 C CA . ASP A 1 86 ? 19.785 -5.618 -7.560 1.00 69.19 86 ASP A CA 1
ATOM 630 C C . ASP A 1 86 ? 19.772 -7.076 -8.052 1.00 69.19 86 ASP A C 1
ATOM 632 O O . ASP A 1 86 ? 20.720 -7.516 -8.698 1.00 69.19 86 ASP A O 1
ATOM 636 N N . LEU A 1 87 ? 18.695 -7.826 -7.791 1.00 64.50 87 LEU A N 1
ATOM 637 C CA . LEU A 1 87 ? 18.580 -9.248 -8.145 1.00 64.50 87 LEU A CA 1
ATOM 638 C C . LEU A 1 87 ? 18.129 -9.489 -9.589 1.00 64.50 87 LEU A C 1
ATOM 640 O O . LEU A 1 87 ? 18.542 -10.470 -10.201 1.00 64.50 87 LEU A O 1
ATOM 644 N N . LEU A 1 88 ? 17.242 -8.642 -10.122 1.00 62.62 88 LEU A N 1
ATOM 645 C CA . LEU A 1 88 ? 16.582 -8.884 -11.414 1.00 62.62 88 LEU A CA 1
ATOM 646 C C . LEU A 1 88 ? 17.027 -7.907 -12.511 1.00 62.62 88 LEU A C 1
ATOM 648 O O . LEU A 1 88 ? 16.586 -8.038 -13.650 1.00 62.62 88 LEU A O 1
ATOM 652 N N .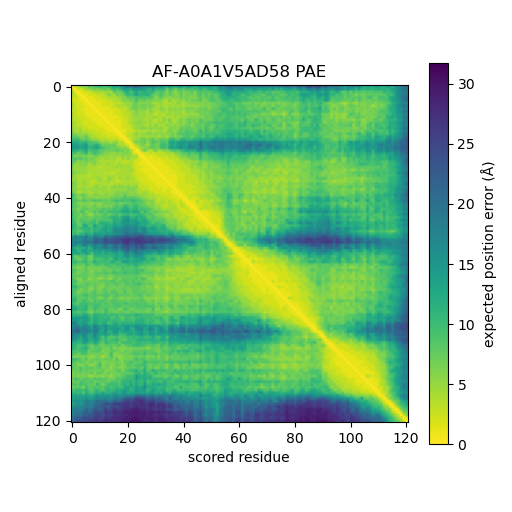 GLY A 1 89 ? 17.876 -6.922 -12.191 1.00 61.97 89 GLY A N 1
ATOM 653 C CA . GLY A 1 89 ? 18.427 -5.949 -13.144 1.00 61.97 89 GLY A CA 1
ATOM 654 C C . GLY A 1 89 ? 17.406 -4.971 -13.750 1.00 61.97 89 GLY A 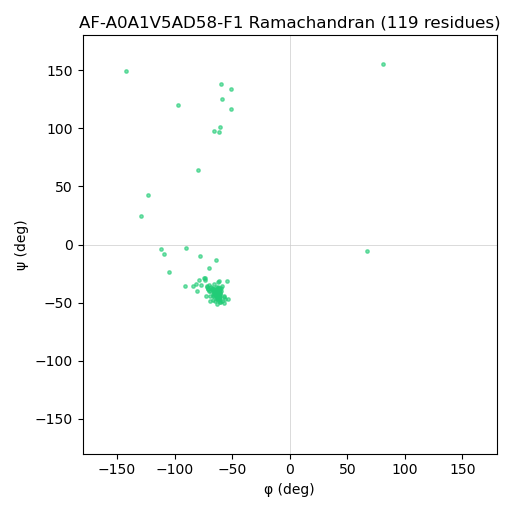C 1
ATOM 655 O O . GLY A 1 89 ? 17.794 -4.040 -14.453 1.00 61.97 89 GLY A O 1
ATOM 656 N N . ALA A 1 90 ? 16.110 -5.145 -13.472 1.00 63.31 90 ALA A N 1
ATOM 657 C CA . ALA A 1 90 ? 15.012 -4.324 -13.970 1.00 63.31 90 ALA A CA 1
ATOM 658 C C . ALA A 1 90 ? 13.936 -4.122 -12.890 1.00 63.31 90 ALA A C 1
ATOM 660 O O . ALA A 1 90 ? 13.680 -5.000 -12.071 1.00 63.31 90 ALA A O 1
ATOM 661 N N . TYR A 1 91 ? 13.242 -2.979 -12.927 1.00 64.75 91 TYR A N 1
ATOM 662 C CA . TYR A 1 91 ? 12.117 -2.686 -12.021 1.00 64.75 91 TYR A CA 1
ATOM 663 C C . TYR A 1 91 ? 10.809 -3.383 -12.426 1.00 64.75 91 TYR A C 1
ATOM 665 O O . TYR A 1 91 ? 9.837 -3.374 -11.676 1.00 64.75 91 TYR A O 1
ATOM 673 N N . GLN A 1 92 ? 10.764 -3.990 -13.611 1.00 62.34 92 GLN A N 1
ATOM 674 C CA . GLN A 1 92 ? 9.568 -4.615 -14.171 1.00 62.34 92 GLN A CA 1
ATOM 675 C C . GLN A 1 92 ? 8.937 -5.701 -13.264 1.00 62.34 92 GLN A C 1
ATOM 677 O O . GLN A 1 92 ? 7.733 -5.625 -13.017 1.00 62.34 92 GLN A O 1
ATOM 682 N N . PRO A 1 93 ? 9.686 -6.664 -12.685 1.00 65.31 93 PRO A N 1
ATOM 683 C CA . PRO A 1 93 ? 9.108 -7.677 -11.796 1.00 65.31 93 PRO A CA 1
ATOM 684 C C . PRO A 1 93 ? 8.646 -7.129 -10.437 1.00 65.31 93 PRO A C 1
ATOM 686 O O . PRO A 1 93 ? 7.782 -7.734 -9.805 1.00 65.31 93 PRO A O 1
ATOM 689 N N . PHE A 1 94 ? 9.140 -5.967 -9.995 1.00 70.50 94 PHE A N 1
ATOM 690 C CA . PHE A 1 94 ? 8.673 -5.347 -8.750 1.00 70.50 94 PHE A CA 1
ATOM 691 C C . PHE A 1 94 ? 7.180 -4.991 -8.820 1.00 70.50 94 PHE A C 1
ATOM 693 O O . PHE A 1 94 ? 6.445 -5.202 -7.856 1.00 70.50 94 PHE A O 1
ATOM 700 N N . PHE A 1 95 ? 6.696 -4.548 -9.985 1.00 69.25 95 PHE A N 1
ATOM 701 C CA . PHE A 1 95 ? 5.272 -4.265 -10.188 1.00 69.25 95 PHE A CA 1
ATOM 702 C C . PHE A 1 95 ? 4.387 -5.510 -10.030 1.00 69.25 95 PHE A C 1
ATOM 704 O O . PHE A 1 95 ? 3.270 -5.387 -9.532 1.00 69.25 95 PHE A O 1
ATOM 711 N N . LEU A 1 96 ? 4.881 -6.707 -10.373 1.00 70.88 96 LEU A N 1
ATOM 712 C CA . LEU A 1 96 ? 4.153 -7.962 -10.143 1.00 70.88 96 LEU A CA 1
ATOM 713 C C . LEU A 1 96 ? 4.090 -8.332 -8.658 1.00 70.88 96 LEU A C 1
ATOM 715 O O . LEU A 1 96 ? 3.048 -8.786 -8.191 1.00 70.88 96 LEU A O 1
ATOM 719 N N . ILE A 1 97 ? 5.166 -8.094 -7.901 1.00 73.50 97 ILE A N 1
ATOM 720 C CA . ILE A 1 97 ? 5.181 -8.305 -6.443 1.00 73.50 97 ILE A CA 1
ATOM 721 C C . ILE A 1 97 ? 4.159 -7.380 -5.770 1.00 73.50 97 ILE A C 1
ATOM 723 O O . ILE A 1 97 ? 3.359 -7.827 -4.948 1.00 73.50 97 ILE A O 1
ATOM 727 N N . VAL A 1 98 ? 4.137 -6.100 -6.157 1.00 74.50 98 VAL A N 1
ATOM 728 C CA . VAL A 1 98 ? 3.164 -5.129 -5.634 1.00 74.50 98 VAL A CA 1
ATOM 729 C C . VAL A 1 98 ? 1.736 -5.495 -6.049 1.00 74.50 98 VAL A C 1
ATOM 731 O O . VAL A 1 98 ? 0.830 -5.418 -5.221 1.00 74.50 98 VAL A O 1
ATOM 734 N N . ALA A 1 99 ? 1.520 -5.963 -7.282 1.00 74.25 99 ALA A N 1
ATOM 735 C CA . ALA A 1 99 ? 0.215 -6.453 -7.723 1.00 74.25 99 ALA A CA 1
ATOM 736 C C . ALA A 1 99 ? -0.251 -7.671 -6.904 1.00 74.25 99 ALA A C 1
ATOM 738 O O . ALA A 1 99 ? -1.403 -7.713 -6.471 1.00 74.25 99 ALA A O 1
ATOM 739 N N . ALA A 1 100 ? 0.637 -8.629 -6.621 1.00 77.38 100 ALA A N 1
ATOM 740 C CA . ALA A 1 100 ? 0.330 -9.782 -5.775 1.00 77.38 100 ALA A CA 1
ATOM 741 C C . ALA A 1 100 ? -0.013 -9.364 -4.334 1.00 77.38 100 ALA A C 1
ATOM 743 O O . ALA A 1 100 ? -0.980 -9.861 -3.754 1.00 77.38 100 ALA A O 1
ATOM 744 N N . LEU A 1 101 ? 0.721 -8.396 -3.775 1.00 76.50 101 LEU A N 1
ATOM 745 C CA . LEU A 1 101 ? 0.411 -7.800 -2.472 1.00 76.50 101 LEU A CA 1
ATOM 746 C C . LEU A 1 101 ? -0.932 -7.057 -2.477 1.00 76.50 101 LEU A C 1
ATOM 748 O O . LEU A 1 101 ? -1.671 -7.138 -1.497 1.00 76.50 101 LEU A O 1
ATOM 752 N N . ALA A 1 102 ? -1.290 -6.379 -3.570 1.00 75.12 102 ALA A N 1
ATOM 753 C CA . ALA A 1 102 ? -2.593 -5.734 -3.719 1.00 75.12 102 ALA A CA 1
ATOM 754 C C . ALA A 1 102 ? -3.738 -6.760 -3.771 1.00 75.12 102 ALA A C 1
ATOM 756 O O . ALA A 1 102 ? -4.778 -6.539 -3.149 1.00 75.12 102 ALA A O 1
ATOM 757 N N . VAL A 1 103 ? -3.540 -7.903 -4.440 1.00 76.50 103 VAL A N 1
ATOM 758 C CA . VAL A 1 103 ? -4.495 -9.026 -4.431 1.00 76.50 103 VAL A CA 1
ATOM 759 C C . VAL A 1 103 ? -4.644 -9.598 -3.022 1.00 76.50 103 VAL A C 1
ATOM 761 O O . VAL A 1 103 ? -5.767 -9.749 -2.546 1.00 76.50 103 VAL A O 1
ATOM 764 N N . LEU A 1 104 ? -3.537 -9.850 -2.318 1.00 79.00 104 LEU A N 1
ATOM 765 C CA . LEU A 1 104 ? -3.565 -10.280 -0.915 1.00 79.00 104 LEU A CA 1
ATOM 766 C C . LEU A 1 104 ? -4.313 -9.274 -0.032 1.00 79.00 104 LEU A C 1
ATOM 768 O O . LEU A 1 104 ? -5.178 -9.665 0.748 1.00 79.00 104 LEU A O 1
ATOM 772 N N . GLY A 1 105 ? -4.041 -7.978 -0.197 1.00 68.62 105 GLY A N 1
ATOM 773 C CA . GLY A 1 105 ? -4.745 -6.902 0.498 1.00 68.62 105 GLY A CA 1
ATOM 774 C C . GLY A 1 105 ? -6.244 -6.882 0.195 1.00 68.62 105 GLY A C 1
ATOM 775 O O . GLY A 1 105 ? -7.048 -6.682 1.102 1.00 68.62 105 GLY A O 1
ATOM 776 N N . MET A 1 106 ? -6.637 -7.170 -1.047 1.00 71.75 106 MET A N 1
ATOM 777 C CA . MET A 1 106 ? -8.039 -7.297 -1.443 1.00 71.75 106 MET A CA 1
ATOM 778 C C . MET A 1 106 ? -8.712 -8.507 -0.784 1.00 71.75 106 MET A C 1
ATOM 780 O O . MET A 1 106 ? -9.830 -8.373 -0.289 1.00 71.75 106 MET A O 1
ATOM 784 N N . VAL A 1 107 ? -8.035 -9.659 -0.719 1.00 75.50 107 VAL A N 1
ATOM 785 C CA . VAL A 1 107 ? -8.531 -10.867 -0.033 1.00 75.50 107 VAL A CA 1
ATOM 786 C C . VAL A 1 107 ? -8.691 -10.610 1.465 1.00 75.50 107 VAL A C 1
ATOM 788 O O . VAL A 1 107 ? -9.739 -10.910 2.036 1.00 75.50 107 VAL A O 1
ATOM 791 N N . VAL A 1 108 ? -7.694 -9.984 2.093 1.00 71.69 108 VAL A N 1
ATOM 792 C CA . VAL A 1 108 ? -7.742 -9.576 3.503 1.00 71.69 108 VAL A CA 1
ATOM 793 C C . VAL A 1 108 ? -8.875 -8.579 3.733 1.00 71.69 108 VAL A C 1
ATOM 795 O O . VAL A 1 108 ? -9.651 -8.750 4.669 1.00 71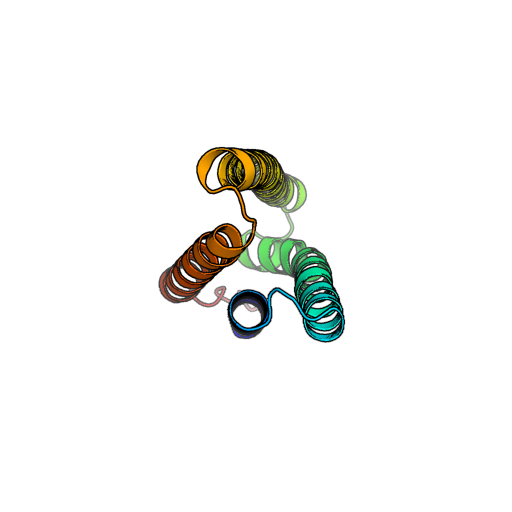.69 108 VAL A O 1
ATOM 798 N N . ALA A 1 109 ? -9.045 -7.580 2.867 1.00 67.81 109 ALA A N 1
ATOM 799 C CA . ALA A 1 109 ? -10.157 -6.640 2.962 1.00 67.81 109 ALA A CA 1
ATOM 800 C C . ALA A 1 109 ? -11.514 -7.350 2.824 1.00 67.81 109 ALA A C 1
ATOM 802 O O . ALA A 1 109 ? -12.439 -7.039 3.571 1.00 67.81 109 ALA A O 1
ATOM 803 N N . PHE A 1 110 ? -11.635 -8.333 1.931 1.00 66.25 110 PHE A N 1
ATOM 804 C CA . PHE A 1 110 ? -12.852 -9.134 1.783 1.00 66.25 110 PHE A CA 1
ATOM 805 C C . PHE A 1 110 ? -13.152 -10.006 3.009 1.00 66.25 110 PHE A C 1
ATOM 807 O O . PHE A 1 110 ? -14.310 -10.099 3.413 1.00 66.25 110 PHE A O 1
ATOM 814 N N . MET A 1 111 ? -12.133 -10.633 3.604 1.00 62.78 111 MET A N 1
ATOM 815 C CA . MET A 1 111 ? -12.298 -11.552 4.737 1.00 62.78 111 MET A CA 1
ATOM 816 C C . MET A 1 111 ? -12.449 -10.837 6.087 1.00 62.78 111 MET A C 1
ATOM 818 O O . MET A 1 111 ? -13.246 -11.265 6.922 1.00 62.78 111 MET A O 1
ATOM 822 N N . LEU A 1 112 ? -11.686 -9.763 6.319 1.00 62.56 112 LEU A N 1
ATOM 823 C CA . LEU A 1 112 ? -11.551 -9.115 7.630 1.00 62.56 112 LEU A CA 1
ATOM 824 C C . LEU A 1 112 ? -12.311 -7.792 7.759 1.00 62.56 112 LEU A C 1
ATOM 826 O O . LEU A 1 112 ? -12.685 -7.443 8.879 1.00 62.56 112 LEU A O 1
ATOM 830 N N . MET A 1 113 ? -12.618 -7.067 6.672 1.00 56.28 113 MET A N 1
ATOM 831 C CA . MET A 1 113 ? -13.486 -5.881 6.774 1.00 56.28 113 MET A CA 1
ATOM 832 C C . MET A 1 113 ? -14.966 -6.280 6.843 1.00 56.28 113 MET A C 1
ATOM 834 O O . MET A 1 113 ? -15.758 -5.921 5.973 1.00 56.28 113 MET A O 1
ATOM 838 N N . LYS A 1 114 ? -15.377 -6.986 7.903 1.00 52.06 114 LYS A N 1
ATOM 839 C CA . LYS A 1 114 ? -16.802 -7.042 8.262 1.00 52.06 114 LYS A CA 1
ATOM 840 C C . LYS A 1 114 ? -17.295 -5.616 8.540 1.00 52.06 114 LYS A C 1
ATOM 842 O O . LYS A 1 114 ? -16.565 -4.857 9.172 1.00 52.06 114 LYS A O 1
ATOM 847 N N . PRO A 1 115 ? -18.499 -5.235 8.070 1.00 50.16 115 PRO A N 1
ATOM 848 C CA . PRO A 1 115 ? -19.020 -3.882 8.236 1.00 50.16 115 PRO A CA 1
ATOM 849 C C . PRO A 1 115 ? -18.923 -3.457 9.708 1.00 50.16 115 PRO A C 1
ATOM 851 O O . PRO A 1 115 ? -19.288 -4.254 10.577 1.00 50.16 115 PRO A O 1
ATOM 854 N N . PRO A 1 116 ? -18.429 -2.237 10.004 1.00 49.25 116 PRO A N 1
ATOM 855 C CA . PRO A 1 116 ? -18.396 -1.759 11.373 1.00 49.25 116 PRO A CA 1
ATOM 856 C C . PRO A 1 116 ? -19.834 -1.774 11.879 1.00 49.25 116 PRO A C 1
ATOM 858 O O . PRO A 1 116 ? -20.734 -1.228 11.233 1.00 49.25 116 PRO A O 1
ATOM 861 N N . VAL A 1 117 ? -20.057 -2.458 13.000 1.00 48.12 117 VAL A N 1
ATOM 862 C CA . VAL A 1 117 ? -21.342 -2.450 13.690 1.00 48.12 117 VAL A CA 1
ATOM 863 C C . VAL A 1 117 ? -21.591 -0.997 14.065 1.00 48.12 117 VAL A C 1
ATOM 865 O O . VAL A 1 117 ? -20.983 -0.470 14.994 1.00 48.12 117 VAL A O 1
ATOM 868 N N . ARG A 1 118 ? -22.432 -0.318 13.281 1.00 41.78 118 ARG A N 1
ATOM 869 C CA . ARG A 1 118 ? -22.896 1.034 13.566 1.00 41.78 118 ARG A CA 1
ATOM 870 C C . ARG A 1 118 ? -23.643 0.927 14.891 1.00 41.78 118 ARG A C 1
ATOM 872 O O . ARG A 1 118 ? -24.799 0.515 14.902 1.00 41.78 118 ARG A O 1
ATOM 879 N N . LYS A 1 119 ? -22.989 1.234 16.015 1.00 38.59 119 LYS A N 1
ATOM 880 C CA . LYS A 1 119 ? -23.736 1.549 17.231 1.00 38.59 119 LYS A CA 1
ATOM 881 C C . LYS A 1 119 ? -24.473 2.842 16.914 1.00 38.59 119 LYS A C 1
ATOM 883 O O . LYS A 1 119 ? -23.870 3.910 16.884 1.00 38.59 119 LYS A O 1
ATOM 888 N N . ALA A 1 120 ? -25.743 2.685 16.545 1.00 36.78 120 ALA A N 1
ATOM 889 C CA . ALA A 1 120 ? -26.715 3.756 16.561 1.00 36.78 120 ALA A CA 1
ATOM 890 C C . ALA A 1 120 ? -26.637 4.393 17.953 1.00 36.78 120 ALA A C 1
ATOM 892 O O . ALA A 1 120 ? -26.810 3.696 18.955 1.00 36.78 120 ALA A O 1
ATOM 893 N N . ALA A 1 121 ? -26.243 5.661 17.985 1.00 37.16 121 ALA A N 1
ATOM 894 C CA . ALA A 1 121 ? -26.572 6.544 19.087 1.00 37.16 121 ALA A CA 1
ATOM 895 C C . ALA A 1 121 ? -27.925 7.172 18.754 1.00 37.16 121 ALA A C 1
ATOM 897 O O . ALA A 1 121 ? -28.114 7.498 17.555 1.00 37.16 121 ALA A O 1
#

Solvent-accessible surface area (backbone atoms only — not comparable to full-atom values): 6659 Å² total; per-residue (Å²): 105,73,69,63,52,51,44,34,52,52,47,32,52,34,25,52,49,39,52,77,35,68,89,38,69,68,45,48,52,54,31,49,52,52,50,54,50,41,53,57,50,45,67,65,45,52,59,57,49,44,33,62,70,70,34,81,88,54,34,70,62,56,43,47,52,54,49,51,53,49,51,53,47,50,52,51,51,50,52,51,54,52,48,36,36,73,75,64,76,41,68,58,64,49,31,55,54,52,29,53,51,30,51,50,50,45,51,48,46,69,72,68,55,64,78,66,78,75,76,80,126

Sequence (121 aa):
MKTALVTYILILVACLLMYSSYSSVTAYVICFVLLWGCLGGWLAIAPTATASYFGMKDNAKNYGLVFTAYGAGAIIGGIVSAQAKDLLGAYQPFFLIVAALAVLGMVVAFMLMKPPVRKAA

Radius of gyration: 16.51 Å; Cα contacts (8 Å, |Δi|>4): 77; chains: 1; bounding box: 46×22×45 Å

pLDDT: mean 71.28, std 10.36, range [36.78, 86.44]

Secondary structure (DSSP, 8-state):
-HHHHHHHHHHHHHHHHHHHTTT-HHHHHHHHHHHHHHHHHHHHHHHHHHHHHH-TTSHHHHHHHHHHHHHHHHHHHHHHHHHHHHHHSSSHHHHHHHHHHHHHHHHHHHHH-PPP-----

Foldseek 3Di:
DVLLLVLLVLLLVLLVLCLVPVPDPVSVVSSVCSNVVSVVVCVVVLLVVLCLQPNPPCSVVSSVVVVVVVVVVVVVLVVVQVVCCVPVVDSNVVSVVSSVVSVVSNVCCVPPPDDRPPPDD